Protein AF-A0A958ENP1-F1 (afdb_monomer_lite)

Structure (mmCIF, N/CA/C/O backbone):
data_AF-A0A958ENP1-F1
#
_entry.id   AF-A0A958ENP1-F1
#
loop_
_atom_site.group_PDB
_atom_site.id
_atom_site.type_symbol
_atom_site.label_atom_id
_atom_site.label_alt_id
_atom_site.label_comp_id
_atom_site.label_asym_id
_atom_site.label_entity_id
_atom_site.label_seq_id
_atom_site.pdbx_PDB_ins_code
_atom_site.Cartn_x
_atom_site.Cartn_y
_atom_site.Cartn_z
_atom_site.occupancy
_atom_site.B_iso_or_equiv
_atom_site.auth_seq_id
_atom_site.auth_comp_id
_atom_site.auth_asym_id
_atom_site.auth_atom_id
_atom_site.pdbx_PDB_model_num
ATOM 1 N N . THR A 1 1 ? 12.264 -7.696 9.428 1.00 74.88 1 THR A N 1
ATOM 2 C CA . THR A 1 1 ? 11.591 -6.523 8.827 1.00 74.88 1 THR A CA 1
ATOM 3 C C . THR A 1 1 ? 10.092 -6.707 8.971 1.00 74.88 1 THR A C 1
ATOM 5 O O . THR A 1 1 ? 9.654 -7.850 8.960 1.00 74.88 1 THR A O 1
ATOM 8 N N . SER A 1 2 ? 9.326 -5.622 9.140 1.00 92.19 2 SER A N 1
ATOM 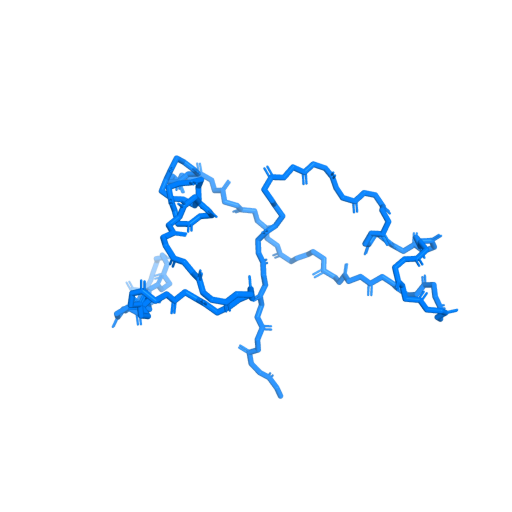9 C CA . SER A 1 2 ? 7.871 -5.675 9.413 1.00 92.19 2 SER A CA 1
ATOM 10 C C . SER A 1 2 ? 7.060 -4.723 8.520 1.00 92.19 2 SER A C 1
ATOM 12 O O . SER A 1 2 ? 5.984 -4.275 8.902 1.00 92.19 2 SER A O 1
ATOM 1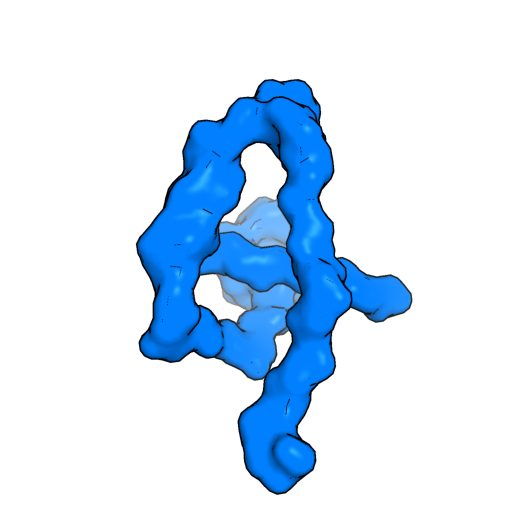4 N N . HIS A 1 3 ? 7.599 -4.358 7.354 1.00 94.50 3 HIS A N 1
ATOM 15 C CA . HIS A 1 3 ? 6.956 -3.427 6.424 1.00 94.50 3 HIS A CA 1
ATOM 16 C C . HIS A 1 3 ? 6.039 -4.162 5.441 1.00 94.50 3 HIS A C 1
ATOM 18 O O . HIS A 1 3 ? 6.335 -5.285 5.034 1.00 94.50 3 HIS A O 1
ATOM 24 N N . PHE A 1 4 ? 4.968 -3.493 5.021 1.00 96.69 4 PHE A N 1
ATOM 25 C CA . PHE A 1 4 ? 4.066 -3.926 3.956 1.00 96.69 4 PHE A CA 1
ATOM 26 C C . PHE A 1 4 ? 3.613 -2.708 3.140 1.00 96.69 4 PHE A C 1
ATOM 28 O O . PHE A 1 4 ? 3.841 -1.567 3.543 1.00 96.69 4 PHE A O 1
ATOM 35 N N . PHE A 1 5 ? 2.967 -2.943 2.000 1.00 96.75 5 PHE A N 1
ATOM 36 C CA . PHE A 1 5 ? 2.350 -1.897 1.187 1.00 96.75 5 PHE A CA 1
ATOM 37 C C . PHE A 1 5 ? 1.033 -2.393 0.583 1.00 96.75 5 PHE A C 1
ATOM 39 O O . PHE A 1 5 ? 0.762 -3.594 0.566 1.00 96.75 5 PHE A O 1
ATOM 46 N N . ILE A 1 6 ? 0.216 -1.458 0.096 1.00 97.81 6 ILE A N 1
ATOM 47 C CA . ILE A 1 6 ? -1.041 -1.744 -0.599 1.00 97.81 6 ILE A CA 1
ATOM 48 C C . ILE A 1 6 ? -0.920 -1.210 -2.025 1.00 97.81 6 ILE A C 1
ATOM 50 O O . ILE A 1 6 ? -0.684 -0.018 -2.224 1.00 97.81 6 ILE A O 1
ATOM 54 N N . SER A 1 7 ? -1.096 -2.076 -3.021 1.00 97.56 7 SER A N 1
ATOM 55 C CA . SER A 1 7 ? -1.224 -1.650 -4.416 1.00 97.56 7 SER A CA 1
ATOM 56 C C . SER A 1 7 ? -2.568 -0.943 -4.611 1.00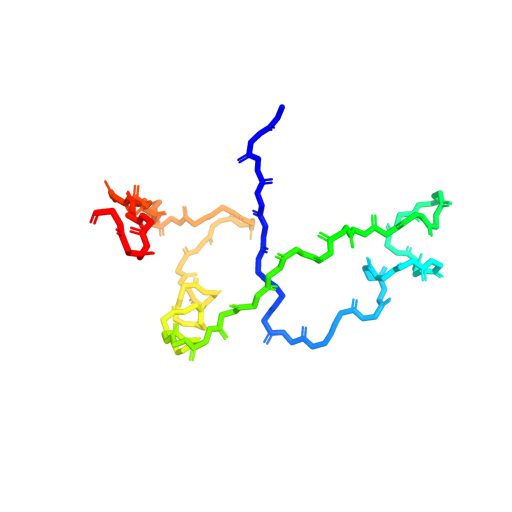 97.56 7 SER A C 1
ATOM 58 O O . SER A 1 7 ? -3.618 -1.540 -4.385 1.00 97.56 7 SER A O 1
ATOM 60 N N . VAL A 1 8 ? -2.551 0.334 -5.010 1.00 96.94 8 VAL A N 1
ATOM 61 C CA . VAL A 1 8 ? -3.789 1.111 -5.245 1.00 96.94 8 VAL A CA 1
ATOM 62 C C . VAL A 1 8 ? -4.431 0.793 -6.599 1.00 96.94 8 VAL A C 1
ATOM 64 O O . VAL A 1 8 ? -5.651 0.843 -6.730 1.00 96.94 8 VAL A O 1
ATOM 67 N N . ASN A 1 9 ? -3.601 0.442 -7.579 1.00 94.50 9 ASN A N 1
ATOM 68 C CA . ASN A 1 9 ? -3.980 0.012 -8.923 1.00 94.50 9 ASN A CA 1
ATOM 69 C C . ASN A 1 9 ? -3.210 -1.269 -9.266 1.00 94.50 9 ASN A C 1
ATOM 71 O O . ASN A 1 9 ? -2.342 -1.685 -8.494 1.00 94.50 9 ASN A O 1
ATOM 75 N N . ASP A 1 10 ? -3.457 -1.830 -10.445 1.00 96.44 10 ASP A N 1
ATOM 76 C CA . ASP A 1 10 ? -2.650 -2.928 -10.972 1.00 96.44 10 ASP A CA 1
ATOM 77 C C . ASP A 1 10 ? -1.193 -2.480 -11.145 1.00 96.44 10 ASP A C 1
ATOM 79 O O . ASP A 1 10 ? -0.900 -1.437 -11.736 1.00 96.44 10 ASP A O 1
ATOM 83 N N . GLN A 1 11 ? -0.276 -3.266 -10.584 1.00 97.00 11 GLN A N 1
ATOM 84 C CA . GLN A 1 11 ? 1.160 -3.000 -10.593 1.00 97.00 11 GLN A CA 1
ATOM 85 C C . GLN A 1 11 ? 1.908 -4.235 -11.119 1.00 97.00 11 GLN A C 1
ATOM 87 O O . GLN A 1 11 ? 2.655 -4.852 -10.363 1.00 97.00 11 GLN A O 1
ATOM 92 N N . PRO A 1 12 ? 1.732 -4.606 -12.402 1.00 97.12 12 PRO A N 1
ATOM 93 C CA . PRO A 1 12 ? 2.304 -5.839 -12.954 1.00 97.12 12 PRO A CA 1
ATOM 94 C C . PRO A 1 12 ? 3.836 -5.876 -12.885 1.00 97.12 12 PRO A C 1
ATOM 96 O O . PRO A 1 12 ? 4.447 -6.935 -12.827 1.00 97.12 12 PRO A O 1
ATOM 99 N N . GLU A 1 13 ? 4.486 -4.711 -12.832 1.00 97.81 13 GLU A N 1
ATOM 100 C CA . GLU A 1 13 ? 5.939 -4.628 -12.671 1.00 97.81 13 GLU A CA 1
ATOM 101 C C . GLU A 1 13 ? 6.427 -5.054 -11.273 1.00 97.81 13 GLU A C 1
ATOM 103 O O . GLU A 1 13 ? 7.629 -5.256 -11.090 1.00 97.81 13 GLU A O 1
ATOM 108 N N . LEU A 1 14 ? 5.521 -5.183 -10.293 1.00 97.75 14 LEU A N 1
ATOM 109 C CA . LEU A 1 14 ? 5.796 -5.710 -8.951 1.00 97.75 14 LEU A CA 1
ATOM 110 C C . LEU A 1 14 ? 5.591 -7.226 -8.849 1.00 97.75 14 LEU A C 1
ATOM 112 O O . LEU A 1 14 ? 5.972 -7.805 -7.830 1.00 97.75 14 LEU A O 1
ATOM 116 N N . ASP A 1 15 ? 5.007 -7.859 -9.866 1.00 97.88 15 ASP A N 1
ATOM 117 C CA . ASP A 1 15 ? 4.776 -9.299 -9.882 1.00 97.88 15 ASP A CA 1
ATOM 118 C C . ASP A 1 15 ? 6.087 -10.070 -10.108 1.00 97.88 15 ASP A C 1
ATOM 120 O O . ASP A 1 15 ? 7.132 -9.508 -10.457 1.00 97.88 15 ASP A O 1
ATOM 124 N N . PHE A 1 16 ? 6.044 -11.390 -9.911 1.00 97.81 16 PHE A N 1
ATOM 125 C CA . PHE A 1 16 ? 7.140 -12.271 -10.311 1.00 97.81 16 PHE A CA 1
ATOM 126 C C . PHE A 1 16 ? 7.415 -12.124 -11.818 1.00 97.81 16 PHE A C 1
ATOM 128 O O . PHE A 1 16 ? 6.490 -12.115 -12.628 1.00 97.81 16 PHE A O 1
ATOM 135 N N . ALA A 1 17 ? 8.693 -12.021 -12.179 1.00 97.06 17 ALA A N 1
ATOM 136 C CA . ALA A 1 17 ? 9.207 -11.645 -13.497 1.00 97.06 17 ALA A CA 1
ATOM 137 C C . ALA A 1 17 ? 8.878 -10.206 -13.965 1.00 97.06 17 ALA A C 1
ATOM 139 O O . ALA A 1 17 ? 9.143 -9.865 -15.120 1.00 97.06 17 ALA A O 1
ATOM 140 N N . GLY A 1 18 ? 8.354 -9.345 -13.083 1.00 96.81 18 GLY A N 1
ATOM 141 C CA . GLY A 1 18 ? 8.204 -7.907 -13.318 1.00 96.81 18 GLY A CA 1
ATOM 142 C C . GLY A 1 18 ? 9.539 -7.152 -13.281 1.00 96.81 18 GLY A C 1
ATOM 143 O O . GLY A 1 18 ? 10.551 -7.650 -12.783 1.00 96.81 18 GLY A O 1
ATOM 144 N N . LYS A 1 19 ? 9.569 -5.923 -13.811 1.00 96.94 19 LYS A N 1
ATOM 145 C CA . LYS A 1 19 ? 10.810 -5.150 -14.012 1.00 96.94 19 LYS A CA 1
ATOM 146 C C . LYS A 1 19 ? 11.167 -4.226 -12.854 1.00 96.94 19 LYS A C 1
ATOM 148 O O . LYS A 1 19 ? 12.165 -3.509 -12.944 1.00 96.94 19 LYS A O 1
ATOM 153 N N . ARG A 1 20 ? 10.374 -4.184 -11.774 1.00 96.56 20 ARG A N 1
ATOM 154 C CA . ARG A 1 20 ? 10.664 -3.288 -10.643 1.00 96.56 20 ARG A CA 1
ATOM 155 C C . ARG A 1 20 ? 11.977 -3.641 -9.953 1.00 96.56 20 ARG A C 1
ATOM 157 O O . ARG A 1 20 ? 12.733 -2.731 -9.610 1.00 96.56 20 ARG A O 1
ATOM 164 N N . ASN A 1 21 ? 12.206 -4.935 -9.736 1.00 96.31 21 ASN A N 1
ATOM 165 C CA . ASN A 1 21 ? 13.367 -5.462 -9.031 1.00 96.31 21 ASN A CA 1
ATOM 166 C C . ASN A 1 21 ? 14.271 -6.191 -10.043 1.00 96.31 21 ASN A C 1
ATOM 168 O O . ASN A 1 21 ? 13.766 -7.033 -10.784 1.00 96.31 21 ASN A O 1
ATOM 172 N N . PRO A 1 22 ? 15.590 -5.909 -10.093 1.00 96.25 22 PRO A N 1
ATOM 173 C CA . PRO A 1 22 ? 16.495 -6.522 -11.074 1.00 96.25 22 PRO A CA 1
ATOM 174 C C . PRO A 1 22 ? 16.590 -8.052 -11.018 1.00 96.25 22 PRO A C 1
ATOM 176 O O . PRO A 1 22 ? 16.987 -8.672 -11.999 1.00 96.25 22 PRO A O 1
ATOM 179 N N . ASP A 1 23 ? 16.256 -8.656 -9.878 1.00 97.38 23 ASP A N 1
ATOM 180 C CA . ASP A 1 23 ? 16.249 -10.109 -9.681 1.00 97.38 23 ASP A CA 1
ATOM 181 C C . ASP A 1 23 ? 15.014 -10.805 -10.275 1.00 97.38 23 ASP A C 1
ATOM 183 O O . ASP A 1 23 ? 14.984 -12.031 -10.354 1.00 97.38 23 ASP A O 1
ATOM 187 N N . GLY A 1 24 ? 13.995 -10.042 -10.684 1.00 96.69 24 GLY A N 1
ATOM 188 C CA . GLY A 1 24 ? 12.739 -10.569 -11.207 1.00 96.69 24 GLY A CA 1
ATOM 189 C C . GLY A 1 24 ? 11.883 -11.304 -10.173 1.00 96.69 24 GLY A C 1
ATOM 190 O O . GLY A 1 24 ? 10.912 -11.949 -10.553 1.00 96.69 24 GLY A O 1
ATOM 191 N N . GLN A 1 25 ? 12.186 -11.232 -8.876 1.00 98.06 25 GLN A N 1
ATOM 192 C CA . GLN A 1 25 ? 11.418 -11.968 -7.863 1.00 98.06 25 GLN A CA 1
ATOM 193 C C . GLN A 1 25 ? 10.086 -11.294 -7.512 1.00 98.06 25 GLN A C 1
ATOM 195 O O . GLN A 1 25 ? 9.178 -11.956 -7.007 1.00 98.06 25 GLN A O 1
ATOM 200 N N . GLY A 1 26 ? 9.959 -9.995 -7.788 1.00 96.81 26 GLY A N 1
ATOM 201 C CA . GLY A 1 26 ? 8.769 -9.215 -7.455 1.00 96.81 26 GLY A CA 1
ATOM 202 C C . GLY A 1 26 ? 8.533 -9.099 -5.945 1.00 96.81 26 GLY A C 1
ATOM 203 O O . GLY A 1 26 ? 9.471 -9.133 -5.145 1.00 96.81 26 GLY A O 1
ATOM 204 N N . PHE A 1 27 ? 7.267 -8.941 -5.558 1.00 97.44 27 PHE A N 1
ATOM 205 C CA . PHE A 1 27 ? 6.809 -8.884 -4.171 1.00 97.44 27 PHE A CA 1
ATOM 206 C C . PHE A 1 27 ? 5.675 -9.888 -3.934 1.00 97.44 27 PHE A C 1
ATOM 208 O O . PHE A 1 27 ? 4.779 -10.046 -4.758 1.00 97.44 27 PHE A O 1
ATOM 215 N N . ALA A 1 28 ? 5.681 -10.552 -2.777 1.00 96.88 28 ALA A N 1
ATOM 216 C CA . ALA A 1 28 ? 4.642 -11.518 -2.434 1.00 96.88 28 ALA A CA 1
ATOM 217 C C . ALA A 1 28 ? 3.348 -10.815 -1.987 1.00 96.88 28 ALA A C 1
ATOM 219 O O . ALA A 1 28 ? 3.298 -10.220 -0.908 1.00 96.88 28 ALA A O 1
ATOM 220 N N . ALA A 1 29 ? 2.280 -10.932 -2.777 1.00 97.25 29 ALA A N 1
ATOM 221 C CA . ALA A 1 29 ? 0.936 -10.582 -2.330 1.00 97.25 29 ALA A CA 1
ATOM 222 C C . ALA A 1 29 ? 0.409 -11.655 -1.359 1.00 97.25 29 ALA A C 1
ATOM 224 O O . ALA A 1 29 ? 0.336 -12.832 -1.704 1.00 97.25 29 ALA A O 1
ATOM 225 N N . PHE A 1 30 ? 0.032 -11.253 -0.143 1.00 97.44 30 PHE A N 1
ATOM 226 C CA . PHE A 1 30 ? -0.447 -12.162 0.914 1.00 97.44 30 PHE A CA 1
ATOM 227 C C . PHE A 1 30 ? -1.869 -11.844 1.404 1.00 97.44 30 PHE A C 1
ATOM 229 O O . PHE A 1 30 ? -2.369 -12.470 2.337 1.00 97.44 30 PHE A O 1
ATOM 236 N N . GLY A 1 31 ? -2.535 -10.865 0.794 1.00 96.62 31 GLY A N 1
ATOM 237 C CA . GLY A 1 31 ? -3.879 -10.446 1.171 1.00 96.62 31 GLY A CA 1
ATOM 238 C C . GLY A 1 31 ? -4.437 -9.393 0.223 1.00 96.62 31 GLY A C 1
ATOM 239 O O . GLY A 1 31 ? -3.761 -8.946 -0.702 1.00 96.62 31 GLY A O 1
ATOM 240 N N . ARG A 1 32 ? -5.688 -8.996 0.465 1.00 97.62 32 ARG A N 1
ATOM 241 C CA . ARG A 1 32 ? -6.364 -7.913 -0.255 1.00 97.62 32 ARG A CA 1
ATOM 242 C C . ARG A 1 32 ? -7.223 -7.099 0.701 1.00 97.62 32 ARG A C 1
ATOM 244 O O . ARG A 1 32 ? -7.769 -7.646 1.658 1.00 97.62 32 ARG A O 1
ATOM 251 N N . VAL A 1 33 ? -7.380 -5.816 0.403 1.00 97.62 33 VAL A N 1
ATOM 252 C CA . VAL A 1 33 ? -8.347 -4.952 1.083 1.00 97.62 33 VAL A CA 1
ATOM 253 C C . VAL A 1 33 ? -9.747 -5.376 0.637 1.00 97.62 33 VAL A C 1
ATOM 255 O O . VAL A 1 33 ? -10.043 -5.361 -0.555 1.00 97.62 33 VAL A O 1
ATOM 258 N N . ILE A 1 34 ? -10.581 -5.820 1.578 1.00 97.56 34 ILE A N 1
ATOM 259 C CA . ILE A 1 34 ? -11.971 -6.232 1.305 1.00 97.56 34 ILE A CA 1
ATOM 260 C C . ILE A 1 34 ? -12.990 -5.130 1.614 1.00 97.56 34 ILE A C 1
ATOM 262 O O . ILE A 1 34 ? -14.112 -5.202 1.129 1.00 97.56 3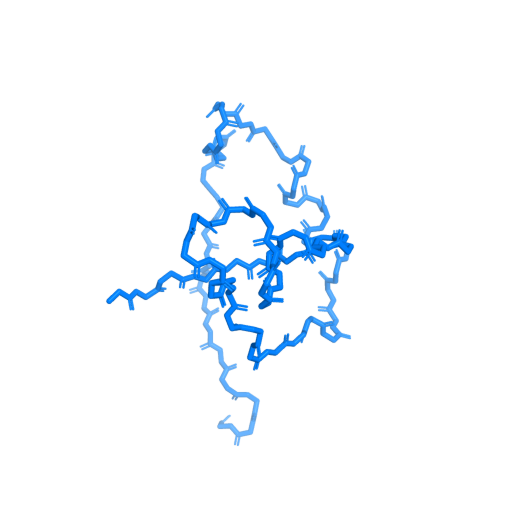4 ILE A O 1
ATOM 266 N N . ASP A 1 35 ? -12.590 -4.136 2.405 1.00 97.75 35 ASP A N 1
ATOM 267 C CA . ASP A 1 35 ? -13.392 -2.986 2.815 1.00 97.75 35 ASP A CA 1
ATOM 268 C C . ASP A 1 35 ? -12.460 -1.799 3.122 1.00 97.75 35 ASP A C 1
ATOM 270 O O . ASP A 1 35 ? -11.298 -2.015 3.481 1.00 97.75 35 ASP A O 1
ATOM 274 N N . GLY A 1 36 ? -12.934 -0.561 2.959 1.00 98.12 36 GLY A N 1
ATOM 275 C CA . GLY A 1 36 ? -12.155 0.651 3.246 1.00 98.12 36 GLY A CA 1
ATOM 276 C C . GLY A 1 36 ? -11.143 1.070 2.168 1.00 98.12 36 GLY A C 1
ATOM 277 O O . GLY A 1 36 ? -10.199 1.812 2.454 1.00 98.12 36 GLY A O 1
ATOM 278 N N . MET A 1 37 ? -11.283 0.608 0.920 1.00 98.12 37 MET A N 1
ATOM 279 C CA . MET A 1 37 ? -10.348 0.972 -0.160 1.00 98.12 37 MET A CA 1
ATOM 280 C C . MET A 1 37 ? -10.407 2.470 -0.512 1.00 98.12 37 MET A C 1
ATOM 282 O O . MET A 1 37 ? -9.427 3.058 -0.967 1.00 98.12 37 MET A O 1
ATOM 286 N N . GLU A 1 38 ? -11.540 3.120 -0.278 1.00 98.25 38 GLU A N 1
ATOM 287 C CA . GLU A 1 38 ? -11.700 4.569 -0.352 1.00 98.25 38 GLU A CA 1
ATOM 288 C C . GLU A 1 38 ? -10.810 5.304 0.658 1.00 98.25 38 GLU A C 1
ATOM 290 O O . GLU A 1 38 ? -10.227 6.326 0.302 1.00 98.25 38 GLU A O 1
ATOM 295 N N . ILE A 1 39 ? -10.609 4.755 1.861 1.00 98.38 39 ILE A N 1
ATOM 296 C CA . ILE A 1 39 ? -9.687 5.316 2.860 1.00 98.38 39 ILE A CA 1
ATOM 297 C C . ILE A 1 39 ? -8.239 5.174 2.388 1.00 98.38 39 ILE A C 1
ATOM 299 O O . ILE A 1 39 ? -7.466 6.126 2.470 1.00 98.38 39 ILE A O 1
ATOM 303 N N . VAL A 1 40 ? -7.871 4.023 1.813 1.00 98.25 40 VAL A N 1
ATOM 304 C CA . VAL A 1 40 ? -6.539 3.830 1.207 1.00 98.25 40 VAL A CA 1
ATOM 305 C C . VAL A 1 40 ? -6.279 4.874 0.116 1.00 98.25 40 VAL A C 1
ATOM 307 O O . VAL A 1 40 ? -5.202 5.468 0.071 1.00 98.25 40 VAL A O 1
ATOM 310 N N . LYS A 1 41 ? -7.274 5.149 -0.737 1.00 97.94 41 LYS A N 1
ATOM 311 C CA . LYS A 1 41 ? -7.179 6.186 -1.777 1.00 97.94 41 LYS A CA 1
ATOM 312 C C . LYS A 1 41 ? -7.065 7.593 -1.186 1.00 97.94 41 LYS A C 1
ATOM 314 O O . LYS A 1 41 ? -6.280 8.387 -1.689 1.00 97.94 41 LYS A O 1
ATOM 319 N N . GLN A 1 42 ? -7.781 7.896 -0.102 1.00 97.88 42 GLN A N 1
ATOM 320 C CA . GLN A 1 42 ? -7.630 9.174 0.605 1.00 97.88 42 GLN A CA 1
ATOM 321 C C . GLN A 1 42 ? -6.207 9.350 1.151 1.00 97.88 42 GLN A C 1
ATOM 323 O O . GLN A 1 42 ? -5.601 10.399 0.931 1.00 97.88 42 GLN A O 1
ATOM 328 N N . ILE A 1 43 ? -5.646 8.311 1.782 1.00 98.00 43 ILE A N 1
ATOM 329 C CA . ILE A 1 43 ? -4.262 8.301 2.283 1.00 98.00 43 ILE A CA 1
ATOM 330 C C . ILE A 1 43 ? -3.264 8.530 1.142 1.00 98.00 43 ILE A C 1
ATOM 332 O O . ILE A 1 43 ? -2.353 9.338 1.290 1.00 98.00 43 ILE A O 1
ATOM 336 N N . GLN A 1 44 ? -3.447 7.873 -0.009 1.00 97.00 44 GLN A N 1
ATOM 337 C CA . GLN A 1 44 ? -2.581 8.049 -1.182 1.00 97.00 44 GLN A CA 1
ATOM 338 C C . GLN A 1 44 ? -2.511 9.515 -1.646 1.00 97.00 44 GLN A C 1
ATOM 340 O O . GLN A 1 44 ? -1.464 9.970 -2.098 1.00 97.00 44 GLN A O 1
ATOM 345 N N . THR A 1 45 ? -3.623 10.248 -1.551 1.00 96.44 45 THR A N 1
ATOM 346 C CA . THR A 1 45 ? -3.718 11.656 -1.971 1.00 96.44 45 THR A CA 1
ATOM 347 C C . THR A 1 45 ? -3.351 12.664 -0.882 1.00 96.44 45 THR A C 1
ATOM 349 O O . THR A 1 45 ? -3.404 13.868 -1.130 1.00 96.44 45 THR A O 1
ATOM 352 N N . ALA A 1 46 ? -3.015 12.205 0.326 1.00 97.81 46 ALA A N 1
ATOM 353 C CA . ALA A 1 46 ? -2.698 13.088 1.438 1.00 97.81 46 ALA A CA 1
ATOM 354 C C . ALA A 1 46 ? -1.404 13.884 1.191 1.00 97.81 46 ALA A C 1
ATOM 356 O O . ALA A 1 46 ? -0.558 13.526 0.362 1.00 97.81 46 ALA A O 1
ATOM 357 N N . ASN A 1 47 ? -1.266 14.990 1.926 1.00 98.12 47 ASN A N 1
ATOM 358 C CA . ASN A 1 47 ? -0.084 15.837 1.846 1.00 98.12 47 ASN A CA 1
ATOM 359 C C . ASN A 1 47 ? 1.179 15.036 2.193 1.00 98.12 47 ASN A C 1
ATOM 361 O O . ASN A 1 47 ? 1.182 14.213 3.111 1.00 98.12 47 ASN A O 1
ATOM 365 N N . HIS A 1 48 ? 2.242 15.260 1.430 1.00 97.75 48 HIS A N 1
ATOM 366 C CA . HIS A 1 48 ? 3.482 14.513 1.558 1.00 97.75 48 HIS A CA 1
ATOM 367 C C . HIS A 1 48 ? 4.675 15.339 1.090 1.00 97.75 48 HIS A C 1
ATOM 369 O O . HIS A 1 48 ? 4.565 16.196 0.213 1.00 97.75 48 HIS A O 1
ATOM 375 N N . ASN A 1 49 ? 5.840 15.020 1.641 1.00 97.19 49 ASN A N 1
ATOM 376 C CA . ASN A 1 49 ? 7.127 15.468 1.139 1.00 97.19 49 ASN A CA 1
ATOM 377 C C . ASN A 1 49 ? 7.848 14.267 0.505 1.00 97.19 49 ASN A C 1
ATOM 379 O O . ASN A 1 49 ? 8.292 13.344 1.192 1.00 97.19 49 ASN A O 1
ATOM 383 N N . GLY A 1 50 ? 7.912 14.235 -0.827 1.00 94.88 50 GLY A N 1
ATOM 384 C CA . GLY A 1 50 ? 8.457 13.097 -1.570 1.00 94.88 50 GLY A CA 1
ATOM 385 C C . GLY A 1 50 ? 7.575 11.851 -1.452 1.00 94.88 50 GLY A C 1
ATOM 386 O O . GLY A 1 50 ? 6.518 11.784 -2.060 1.00 94.88 50 GLY A O 1
ATOM 387 N N . GLN A 1 51 ? 8.016 10.841 -0.702 1.00 92.62 51 GLN A N 1
ATOM 388 C CA . GLN A 1 51 ? 7.226 9.623 -0.442 1.00 92.62 51 GLN A CA 1
ATOM 389 C C . GLN A 1 51 ? 6.759 9.513 1.016 1.00 92.62 51 GLN A C 1
ATOM 391 O O . GLN A 1 51 ? 6.157 8.511 1.397 1.00 92.62 51 GLN A O 1
ATOM 396 N N . GLN A 1 52 ? 7.042 10.525 1.838 1.00 96.56 52 GLN A N 1
ATOM 397 C CA . GLN A 1 52 ? 6.691 10.541 3.251 1.00 96.56 52 GLN A CA 1
ATOM 398 C C . GLN A 1 52 ? 5.476 11.439 3.481 1.00 96.56 52 GLN A C 1
ATOM 400 O O . GLN A 1 52 ? 5.500 12.615 3.124 1.00 96.56 52 GLN A O 1
ATOM 405 N N . LEU A 1 53 ? 4.428 10.886 4.092 1.00 97.50 53 LEU A N 1
ATOM 406 C CA . LEU A 1 53 ? 3.235 11.637 4.489 1.00 97.50 53 LEU A CA 1
ATOM 407 C C . LEU A 1 53 ? 3.596 12.720 5.515 1.00 97.50 53 LEU A C 1
ATOM 409 O O . LEU A 1 53 ? 4.362 12.457 6.445 1.00 97.50 53 LEU A O 1
ATOM 413 N N . ASP A 1 54 ? 3.032 13.914 5.342 1.00 96.69 54 ASP A N 1
ATOM 414 C CA . ASP A 1 54 ? 3.214 15.052 6.243 1.00 96.69 54 ASP A CA 1
ATOM 415 C C . ASP A 1 54 ? 1.867 15.763 6.485 1.00 96.69 54 ASP A C 1
ATOM 417 O O . ASP A 1 54 ? 1.388 16.492 5.609 1.00 96.69 54 ASP A O 1
ATOM 421 N N . PRO A 1 55 ? 1.218 15.549 7.643 1.00 96.62 55 PRO A N 1
ATOM 422 C CA . PRO A 1 55 ? 1.704 14.783 8.795 1.00 96.62 55 PRO A CA 1
ATOM 423 C C . PRO A 1 55 ? 1.664 13.255 8.589 1.00 96.62 55 PRO A C 1
ATOM 425 O O . PRO A 1 55 ? 0.988 12.739 7.699 1.00 96.62 55 PRO A O 1
ATOM 428 N N . GLU A 1 56 ? 2.354 12.517 9.466 1.00 97.25 56 GLU A N 1
ATOM 429 C CA . GLU A 1 56 ? 2.317 11.047 9.497 1.00 97.25 56 GLU A CA 1
ATOM 430 C C . GLU A 1 56 ? 0.899 10.520 9.784 1.00 97.25 56 GLU A C 1
ATOM 432 O O . GLU A 1 56 ? 0.229 10.957 10.723 1.00 97.25 56 GLU A O 1
ATOM 437 N N . ILE A 1 57 ? 0.471 9.506 9.025 1.00 97.12 57 ILE A N 1
ATOM 438 C CA . ILE A 1 57 ? -0.770 8.761 9.270 1.00 97.12 57 ILE A CA 1
ATOM 439 C C . ILE A 1 57 ? -0.425 7.437 9.960 1.00 97.12 57 ILE A C 1
ATOM 441 O O . ILE A 1 57 ? 0.154 6.537 9.353 1.00 97.12 57 ILE A O 1
ATOM 445 N N . ARG A 1 58 ? -0.783 7.315 11.244 1.00 97.31 58 ARG A N 1
ATOM 446 C CA . ARG A 1 58 ? -0.422 6.167 12.094 1.00 97.31 58 ARG A CA 1
ATOM 447 C C . ARG A 1 58 ? -1.497 5.083 12.070 1.00 97.31 58 ARG A C 1
ATOM 449 O O . ARG A 1 58 ? -2.685 5.377 12.188 1.00 97.31 58 ARG A O 1
ATOM 456 N N . ILE A 1 59 ? -1.076 3.819 12.040 1.00 97.00 59 ILE A N 1
ATOM 457 C CA . ILE A 1 59 ? -1.952 2.686 12.371 1.00 97.00 59 ILE A CA 1
ATOM 458 C C . ILE A 1 59 ? -2.082 2.638 13.896 1.00 97.00 59 ILE A C 1
ATOM 460 O O . ILE A 1 59 ? -1.111 2.354 14.594 1.00 97.00 59 ILE A O 1
ATOM 464 N N . LEU A 1 60 ? -3.268 2.954 14.417 1.00 97.94 60 LEU A N 1
ATOM 465 C CA . LEU A 1 60 ? -3.495 3.081 15.862 1.00 97.94 60 LEU A CA 1
ATOM 466 C C . LEU A 1 60 ? -3.697 1.732 16.560 1.00 97.94 60 LEU A C 1
ATOM 468 O O . LEU A 1 60 ? -3.278 1.555 17.702 1.00 97.94 60 LEU A O 1
ATOM 472 N N . SER A 1 61 ? -4.348 0.783 15.890 1.00 97.56 61 SER A N 1
ATOM 473 C CA . SER A 1 61 ? -4.611 -0.553 16.416 1.00 97.56 61 SER A CA 1
ATOM 474 C C . SER A 1 61 ? -4.751 -1.565 15.282 1.00 97.56 61 SER A C 1
ATOM 476 O O . SER A 1 61 ? -5.056 -1.216 14.142 1.00 97.56 61 SER A O 1
ATOM 478 N N . ILE A 1 62 ? -4.505 -2.834 15.602 1.00 96.44 62 ILE A N 1
ATOM 479 C CA . ILE A 1 62 ? -4.696 -3.971 14.702 1.00 96.44 62 ILE A CA 1
ATOM 480 C C . ILE A 1 62 ? -5.438 -5.038 15.499 1.00 96.44 62 ILE A C 1
ATOM 482 O O . ILE A 1 62 ? -5.037 -5.365 16.617 1.00 96.44 62 ILE A O 1
ATOM 486 N N . LYS A 1 63 ? -6.513 -5.583 14.926 1.00 96.81 63 LYS A N 1
ATOM 487 C CA . LYS A 1 63 ? -7.264 -6.698 15.503 1.00 96.81 63 LYS A CA 1
ATOM 488 C C . LYS A 1 63 ? -7.404 -7.808 14.468 1.00 96.81 63 LYS A C 1
ATOM 490 O O . LYS A 1 63 ? -7.794 -7.551 13.331 1.00 96.81 63 LYS A O 1
ATOM 495 N N . ARG A 1 64 ? -7.134 -9.047 14.875 1.00 96.62 64 ARG A N 1
ATOM 496 C CA . ARG A 1 64 ? -7.491 -10.222 14.082 1.00 96.62 64 ARG A CA 1
ATOM 497 C C . ARG A 1 64 ? -8.988 -10.482 14.232 1.00 96.62 64 ARG A C 1
ATOM 499 O O . ARG A 1 64 ? -9.503 -10.601 15.341 1.00 96.62 64 ARG A O 1
ATOM 506 N N . VAL A 1 65 ? -9.698 -10.546 13.111 1.00 90.75 65 VAL A N 1
ATOM 507 C CA . VAL A 1 65 ? -11.128 -10.869 13.116 1.00 90.75 65 VAL A CA 1
ATOM 508 C C . VAL A 1 65 ? -11.294 -12.320 13.574 1.00 90.75 65 VAL A C 1
ATOM 510 O O . VAL A 1 65 ? -10.743 -13.223 12.946 1.00 90.75 65 VAL A O 1
ATOM 513 N N . GLY A 1 66 ? -12.028 -12.528 14.667 1.00 86.88 66 GLY A N 1
ATOM 514 C CA . GLY A 1 66 ? -12.251 -13.842 15.282 1.00 86.88 66 GLY A CA 1
ATOM 515 C C . GLY A 1 66 ? -11.576 -14.051 16.643 1.00 86.88 66 GLY A C 1
ATOM 516 O O . GLY A 1 66 ? -11.944 -15.007 17.320 1.00 86.88 66 GLY A O 1
ATOM 517 N N . ASP A 1 67 ? -10.661 -13.159 17.046 1.00 66.6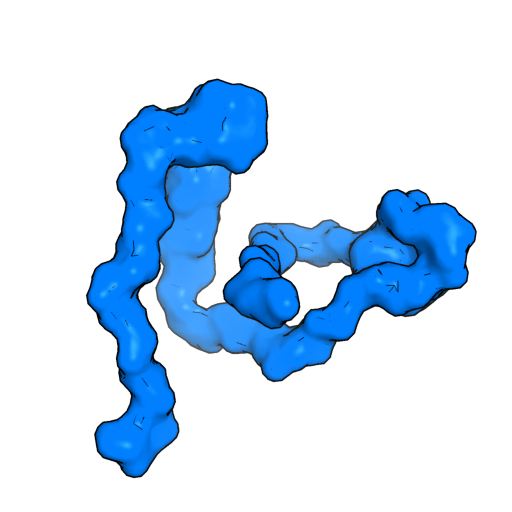9 67 ASP A N 1
ATOM 518 C CA . ASP A 1 67 ? -10.111 -13.089 18.412 1.00 66.69 67 ASP A CA 1
ATOM 519 C C . ASP A 1 67 ? -10.970 -12.199 19.343 1.00 66.69 67 ASP A C 1
ATOM 521 O O . ASP A 1 67 ? -11.635 -11.235 18.862 1.00 66.69 67 ASP A O 1
#

Radius of gyration: 14.45 Å; chains: 1; bounding box: 30×30×32 Å

Foldseek 3Di:
DDDDDADLDDDCLQDQQHVPDVVSGHDDDDDHDPDDSVVVVVQVPADADPPAHVVHDDDPDDDDPPD

Sequence (67 aa):
TSHFFISVNDQPELDFAGKRNPDGQGFAAFGRVIDGMEIVKQIQTANHNGQQLDPEIRILSIKRVGD

Secondary structure (DSSP, 8-state):
-------SS--GGGSTT-SSSTTS----------S-HH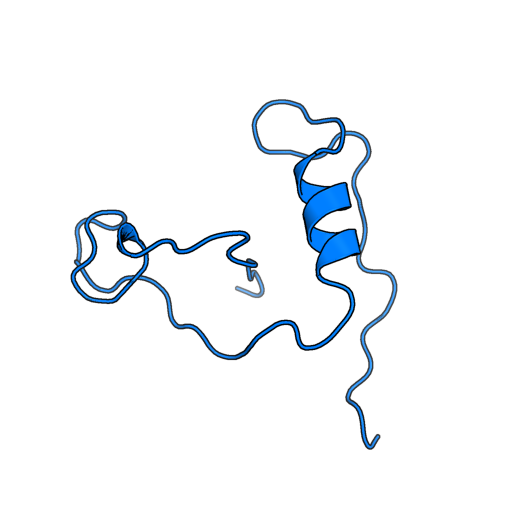HHHHHHTS-EETTEESS---------TT-

pLDDT: mean 95.99, std 4.83, range [66.69, 98.38]